Protein AF-A0A1X2G6J3-F1 (afdb_monomer_lite)

Radius of gyration: 23.21 Å; chains: 1; bounding box: 30×40×101 Å

Foldseek 3Di:
DDDDDDDDPDPPPPPPPDPDAWDKFFDLVRVLVVLVVCLVPVPDPPQKAKEKEFEDCPPPPNVSVVVVLVSQLSSQHFYHYDDNVVQQVVCVVVVVPDRGGGMMMTIGGPDPVCVVVVVVSVPGDTRDDVVVVPDDDDDDDDDDDDDDDD

Secondary structure (DSSP, 8-state):
------------------S----EEESHHHHHHHHHHHHHS----TT-EEEEEE--S--SSHHHHHHHHHHHHHTT-EEEEPPHHHHHHHHHHTT---S---EEEEEE-S-GGGHHHHHHHHHSPB---GGGS--SPPPP------PPP-

Structure (mmCIF, N/CA/C/O backbone):
data_AF-A0A1X2G6J3-F1
#
_entry.id   AF-A0A1X2G6J3-F1
#
loop_
_atom_site.group_PDB
_atom_site.id
_atom_site.type_symbol
_atom_site.label_atom_id
_atom_site.label_alt_id
_atom_site.label_comp_id
_atom_site.label_asym_id
_atom_site.label_entity_id
_atom_site.label_seq_id
_atom_site.pdbx_PDB_ins_code
_atom_site.Cartn_x
_atom_site.Cartn_y
_atom_site.Cartn_z
_atom_site.occupancy
_atom_site.B_iso_or_equiv
_atom_site.auth_seq_id
_atom_site.auth_comp_id
_atom_site.auth_asym_id
_atom_site.auth_atom_id
_atom_site.pdbx_PDB_model_num
ATOM 1 N N . MET A 1 1 ? 15.535 11.798 67.546 1.00 38.09 1 MET A N 1
ATOM 2 C CA . MET A 1 1 ? 14.223 12.026 66.901 1.00 38.09 1 MET A CA 1
ATOM 3 C C . MET A 1 1 ? 14.345 11.763 65.404 1.00 38.09 1 MET A C 1
ATOM 5 O O . MET A 1 1 ? 14.987 12.538 64.713 1.00 38.09 1 MET A O 1
ATOM 9 N N . ARG A 1 2 ? 13.802 10.644 64.911 1.00 36.94 2 ARG A N 1
ATOM 10 C CA . ARG A 1 2 ? 13.699 10.308 63.480 1.00 36.94 2 ARG A CA 1
ATOM 11 C C . ARG A 1 2 ? 12.217 10.086 63.185 1.00 36.94 2 ARG A C 1
ATOM 13 O O . ARG A 1 2 ? 11.632 9.156 63.733 1.00 36.94 2 ARG A O 1
ATOM 20 N N . TYR A 1 3 ? 11.608 10.963 62.393 1.00 35.12 3 TYR A N 1
ATOM 21 C CA . TYR A 1 3 ? 10.197 10.855 62.024 1.00 35.12 3 TYR A CA 1
ATOM 22 C C . TYR A 1 3 ? 10.031 9.886 60.849 1.00 35.12 3 TYR A C 1
ATOM 24 O O . TYR A 1 3 ? 10.496 10.130 59.739 1.00 35.12 3 TYR A O 1
ATOM 32 N N . ARG A 1 4 ? 9.355 8.772 61.132 1.00 32.81 4 ARG A N 1
ATOM 33 C CA . ARG A 1 4 ? 8.846 7.776 60.188 1.00 32.81 4 ARG A CA 1
ATOM 34 C C . ARG A 1 4 ? 7.523 8.312 59.624 1.00 32.81 4 ARG A C 1
ATOM 36 O O . ARG A 1 4 ? 6.568 8.446 60.381 1.00 32.81 4 ARG A O 1
ATOM 43 N N . ARG A 1 5 ? 7.447 8.628 58.327 1.00 34.81 5 ARG A N 1
ATOM 44 C CA . ARG A 1 5 ? 6.166 8.848 57.627 1.00 34.81 5 ARG A CA 1
ATOM 45 C C . ARG A 1 5 ? 5.748 7.543 56.953 1.00 34.81 5 ARG A C 1
ATOM 47 O O . ARG A 1 5 ? 6.494 7.008 56.141 1.00 34.81 5 ARG A O 1
ATOM 54 N N . GLN A 1 6 ? 4.572 7.040 57.314 1.00 35.81 6 GLN A N 1
ATOM 55 C CA . GLN A 1 6 ? 3.844 6.030 56.552 1.00 35.81 6 GLN A CA 1
ATOM 56 C C . GLN A 1 6 ? 2.752 6.700 55.709 1.00 35.81 6 GLN A C 1
ATOM 58 O O . GLN A 1 6 ? 2.139 7.667 56.149 1.00 35.81 6 GLN A O 1
ATOM 63 N N . SER A 1 7 ? 2.489 6.065 54.565 1.00 32.28 7 SER A N 1
ATOM 64 C CA . SER A 1 7 ? 1.210 5.979 53.852 1.00 32.28 7 SER A CA 1
ATOM 65 C C . SER A 1 7 ? 0.654 7.232 53.169 1.00 32.28 7 SER A C 1
ATOM 67 O O . SER A 1 7 ? 0.022 8.088 53.779 1.00 32.28 7 SER A O 1
ATOM 69 N N . GLY A 1 8 ? 0.754 7.214 51.842 1.00 30.27 8 GLY A N 1
ATOM 70 C CA . GLY A 1 8 ? -0.188 7.855 50.936 1.00 30.27 8 GLY A CA 1
ATOM 71 C C . GLY A 1 8 ? -0.280 7.006 49.675 1.00 30.27 8 GLY A C 1
ATOM 72 O O . GLY A 1 8 ? 0.588 7.102 48.813 1.00 30.27 8 GLY A O 1
ATOM 73 N N . ASN A 1 9 ? -1.295 6.140 49.608 1.00 35.75 9 ASN A N 1
ATOM 74 C CA . ASN A 1 9 ? -1.721 5.457 48.390 1.00 35.75 9 ASN A CA 1
ATOM 75 C C . ASN A 1 9 ? -2.066 6.517 47.338 1.00 35.75 9 ASN A C 1
ATOM 77 O O . ASN A 1 9 ? -3.167 7.064 47.352 1.00 35.75 9 ASN A O 1
ATOM 81 N N . LEU A 1 10 ? -1.136 6.816 46.435 1.00 35.69 10 LEU A N 1
ATOM 82 C CA . LEU A 1 10 ? -1.480 7.461 45.180 1.00 35.69 10 LEU A CA 1
ATOM 83 C C . LEU A 1 10 ? -1.712 6.339 44.184 1.00 35.69 10 LEU A C 1
ATOM 85 O O . LEU A 1 10 ? -0.770 5.681 43.747 1.00 35.69 10 LEU A O 1
ATOM 89 N N . ALA A 1 11 ? -2.994 6.098 43.916 1.00 32.94 11 ALA A N 1
ATOM 90 C CA . ALA A 1 11 ? -3.465 5.263 42.835 1.00 32.94 11 ALA A CA 1
ATOM 91 C C . ALA A 1 11 ? -2.625 5.555 41.589 1.00 32.94 11 ALA A C 1
ATOM 93 O O . ALA A 1 11 ? -2.740 6.615 40.973 1.00 32.94 11 ALA A O 1
ATOM 94 N N . THR A 1 12 ? -1.755 4.614 41.238 1.00 31.09 12 THR A N 1
ATOM 95 C CA . THR A 1 12 ? -1.274 4.473 39.878 1.00 31.09 12 THR A CA 1
ATOM 96 C C . THR A 1 12 ? -2.528 4.264 39.051 1.00 31.09 12 THR A C 1
ATOM 98 O O . THR A 1 12 ? -3.088 3.171 39.026 1.00 31.09 12 THR A O 1
ATOM 101 N N . SER A 1 13 ? -3.024 5.336 38.426 1.00 32.22 13 SER A N 1
ATOM 102 C CA . SER A 1 13 ? -3.941 5.189 37.311 1.00 32.22 13 SER A CA 1
ATOM 103 C C . SER A 1 13 ? -3.156 4.414 36.265 1.00 32.22 13 SER A C 1
ATOM 105 O O . SER A 1 13 ? -2.360 4.976 35.505 1.00 32.22 13 SER A O 1
ATOM 107 N N . SER A 1 14 ? -3.317 3.096 36.292 1.00 31.47 14 SER A N 1
ATOM 108 C CA . SER A 1 14 ? -3.098 2.246 35.148 1.00 31.47 14 SER A CA 1
ATOM 109 C C . SER A 1 14 ? -3.983 2.833 34.063 1.00 31.47 14 SER A C 1
ATOM 111 O O . SER A 1 14 ? -5.181 2.580 33.978 1.00 31.47 14 SER A O 1
ATOM 113 N N . THR A 1 15 ? -3.388 3.718 33.268 1.00 32.69 15 THR A N 1
ATOM 114 C CA . THR A 1 15 ? -3.928 4.046 31.962 1.00 32.69 15 THR A CA 1
ATOM 115 C C . THR A 1 15 ? -3.820 2.727 31.224 1.00 32.69 15 THR A C 1
ATOM 117 O O . THR A 1 15 ? -2.738 2.342 30.787 1.00 32.69 15 THR A O 1
ATOM 120 N N . LEU A 1 16 ? -4.910 1.962 31.277 1.00 34.50 16 LEU A N 1
ATOM 121 C CA . LEU A 1 16 ? -5.111 0.727 30.550 1.00 34.50 16 LEU A CA 1
ATOM 122 C C . LEU A 1 16 ? -4.826 1.068 29.092 1.00 34.50 16 LEU A C 1
ATOM 124 O O . LEU A 1 16 ? -5.646 1.687 28.420 1.00 34.50 16 LEU A O 1
ATOM 128 N N . VAL A 1 17 ? -3.617 0.746 28.641 1.00 43.41 17 VAL A N 1
ATOM 129 C CA . VAL A 1 17 ? -3.306 0.667 27.221 1.00 43.41 17 VAL A CA 1
ATOM 130 C C . VAL A 1 17 ? -4.274 -0.391 26.693 1.00 43.41 17 VAL A C 1
ATOM 132 O O . VAL A 1 17 ? -4.209 -1.529 27.168 1.00 43.41 17 VAL A O 1
ATOM 135 N N . PRO A 1 18 ? -5.240 -0.040 25.824 1.00 39.53 18 PRO A N 1
ATOM 136 C CA . PRO A 1 18 ? -6.148 -1.041 25.293 1.00 39.53 18 PRO A CA 1
ATOM 137 C C . PRO A 1 18 ? -5.321 -2.081 24.519 1.00 39.53 18 PRO A C 1
ATOM 139 O O . PRO A 1 18 ? -4.307 -1.721 23.912 1.00 39.53 18 PRO A O 1
ATOM 142 N N . PRO A 1 19 ? -5.704 -3.365 24.583 1.00 43.88 19 PRO A N 1
ATOM 143 C CA . PRO A 1 19 ? -4.881 -4.464 24.106 1.00 43.88 19 PRO A CA 1
ATOM 144 C C . PRO A 1 19 ? -4.682 -4.354 22.590 1.00 43.88 19 PRO A C 1
ATOM 146 O O . PRO A 1 19 ? -5.637 -4.397 21.826 1.00 43.88 19 PRO A O 1
ATOM 149 N N . GLU A 1 20 ? -3.423 -4.148 22.199 1.00 53.84 20 GLU A N 1
ATOM 150 C CA . GLU A 1 20 ? -2.790 -4.445 20.904 1.00 53.84 20 GLU A CA 1
ATOM 151 C C . GLU A 1 20 ? -3.672 -4.345 19.642 1.00 53.84 20 GLU A C 1
ATOM 153 O O . GLU A 1 20 ? -3.752 -5.256 18.817 1.00 53.84 20 GLU A O 1
ATOM 158 N N . CYS A 1 21 ? -4.310 -3.191 19.440 1.00 48.09 21 CYS A N 1
ATOM 159 C CA . CYS A 1 21 ? -4.983 -2.883 18.183 1.00 48.09 21 CYS A CA 1
ATOM 160 C C . CYS A 1 21 ? -3.946 -2.624 17.088 1.00 48.09 21 CYS A C 1
ATOM 162 O O . CYS A 1 21 ? -3.270 -1.601 17.120 1.00 48.09 21 CYS A O 1
ATOM 164 N N . SER A 1 22 ? -3.845 -3.553 16.134 1.00 60.88 22 SER A N 1
ATOM 165 C CA . SER A 1 22 ? -3.349 -3.378 14.759 1.00 60.88 22 SER A CA 1
ATOM 166 C C . SER A 1 22 ? -2.329 -2.251 14.530 1.00 60.88 22 SER A C 1
ATOM 168 O O . SER A 1 22 ? -2.684 -1.068 14.519 1.00 60.88 22 SER A O 1
ATOM 170 N N . LEU A 1 23 ? -1.070 -2.607 14.253 1.00 76.75 23 LEU A N 1
ATOM 171 C CA . LEU A 1 23 ? -0.033 -1.620 13.949 1.00 76.75 23 LEU A CA 1
ATOM 172 C C . LEU A 1 23 ? -0.409 -0.822 12.697 1.00 76.75 23 LEU A C 1
ATOM 174 O O . LEU A 1 23 ? -0.610 -1.369 11.610 1.00 76.75 23 LEU A O 1
ATOM 178 N N . LEU A 1 24 ? -0.510 0.493 12.880 1.00 85.69 24 LEU A N 1
ATOM 179 C CA . LEU A 1 24 ? -0.916 1.441 11.858 1.00 85.69 24 LEU A CA 1
ATOM 180 C C . LEU A 1 24 ? 0.258 2.351 11.493 1.00 85.69 24 LEU A C 1
ATOM 182 O O . LEU A 1 24 ? 0.692 3.191 12.282 1.00 85.69 24 LEU A O 1
ATOM 186 N N . HIS A 1 25 ? 0.730 2.232 10.257 1.00 87.75 25 HIS A N 1
ATOM 187 C CA . HIS A 1 25 ? 1.767 3.091 9.696 1.00 87.75 25 HIS A CA 1
ATOM 188 C C . HIS A 1 25 ? 1.156 4.006 8.640 1.00 87.75 25 HIS A C 1
ATOM 190 O O . HIS A 1 25 ? 0.514 3.542 7.703 1.00 87.75 25 HIS A O 1
ATOM 196 N N . ILE A 1 26 ? 1.356 5.319 8.767 1.00 86.12 26 ILE A N 1
ATOM 197 C CA . ILE A 1 26 ? 0.734 6.303 7.870 1.00 86.12 26 ILE A CA 1
ATOM 198 C C . ILE A 1 26 ? 1.801 7.193 7.241 1.00 86.12 26 ILE A C 1
ATOM 200 O O . ILE A 1 26 ? 2.601 7.828 7.939 1.00 86.12 26 ILE A O 1
ATOM 204 N N . GLY A 1 27 ? 1.715 7.333 5.922 1.00 84.19 27 GLY A N 1
ATOM 205 C CA . GLY A 1 27 ? 2.617 8.120 5.096 1.00 84.19 27 GLY A CA 1
ATOM 206 C C . GLY A 1 27 ? 3.750 7.277 4.522 1.00 84.19 27 GLY A C 1
ATOM 207 O O . GLY A 1 27 ? 4.216 6.324 5.146 1.00 84.19 27 GLY A O 1
ATOM 208 N N . ILE A 1 28 ? 4.211 7.676 3.336 1.00 86.69 28 ILE A N 1
ATOM 209 C CA . ILE A 1 28 ? 5.173 6.931 2.511 1.00 86.69 28 ILE A CA 1
ATOM 210 C C . ILE A 1 28 ? 6.392 6.497 3.330 1.00 86.69 28 ILE A C 1
ATOM 212 O O . ILE A 1 28 ? 6.673 5.311 3.398 1.00 86.69 28 ILE A O 1
ATOM 216 N N . ASN A 1 29 ? 7.047 7.419 4.040 1.00 88.00 29 ASN A N 1
ATOM 217 C CA . ASN A 1 29 ? 8.267 7.118 4.798 1.00 88.00 29 ASN A CA 1
ATOM 218 C C . ASN A 1 29 ? 8.066 6.097 5.927 1.00 88.00 29 ASN A C 1
ATOM 220 O O . ASN A 1 29 ? 8.978 5.338 6.240 1.00 88.00 29 ASN A O 1
ATOM 224 N N . SER A 1 30 ? 6.908 6.111 6.593 1.00 88.44 30 SER A N 1
ATOM 225 C CA . SER A 1 30 ? 6.630 5.157 7.673 1.00 88.44 30 SER A CA 1
ATOM 226 C C . SER A 1 30 ? 6.357 3.770 7.098 1.00 88.44 30 SER A C 1
ATOM 228 O O . SER A 1 30 ? 6.887 2.778 7.593 1.00 88.44 30 SER A O 1
ATOM 230 N N . VAL A 1 31 ? 5.589 3.728 6.007 1.00 90.25 31 VAL A N 1
ATOM 231 C CA . VAL A 1 31 ? 5.238 2.497 5.300 1.00 90.25 31 VAL A CA 1
ATOM 232 C C . VAL A 1 31 ? 6.472 1.856 4.668 1.00 90.25 31 VAL A C 1
ATOM 234 O O . VAL A 1 31 ? 6.701 0.670 4.878 1.00 90.25 31 VAL A O 1
ATOM 237 N N . THR A 1 32 ? 7.318 2.616 3.968 1.00 91.31 32 THR A N 1
ATOM 238 C CA . THR A 1 32 ? 8.528 2.074 3.329 1.00 91.31 32 THR A CA 1
ATOM 239 C C . THR A 1 32 ? 9.523 1.536 4.350 1.00 91.31 32 THR A C 1
ATOM 241 O O . THR A 1 32 ? 10.017 0.430 4.167 1.00 91.31 32 THR A O 1
ATOM 244 N N . LYS A 1 33 ? 9.754 2.235 5.472 1.00 92.06 33 LYS A N 1
ATOM 245 C CA . LYS A 1 33 ? 10.598 1.720 6.568 1.00 92.06 33 LYS A CA 1
ATOM 246 C C . LYS A 1 33 ? 10.091 0.383 7.108 1.00 92.06 33 LYS A C 1
ATOM 248 O O . LYS A 1 33 ? 10.885 -0.513 7.388 1.00 92.06 33 LYS A O 1
ATOM 253 N N . ARG A 1 34 ? 8.771 0.237 7.258 1.00 91.38 34 ARG A N 1
ATOM 254 C CA . ARG A 1 34 ? 8.181 -1.017 7.734 1.00 91.38 34 ARG A CA 1
ATOM 255 C C . ARG A 1 34 ? 8.293 -2.126 6.689 1.00 91.38 34 ARG A C 1
ATOM 257 O O . ARG A 1 34 ? 8.737 -3.214 7.037 1.00 91.38 34 ARG A O 1
ATOM 264 N N . LEU A 1 35 ? 7.986 -1.840 5.424 1.00 91.19 35 LEU A N 1
ATOM 265 C CA . LEU A 1 35 ? 8.164 -2.791 4.322 1.00 91.19 35 LEU A CA 1
ATOM 266 C C . LEU A 1 35 ? 9.621 -3.254 4.211 1.00 91.19 35 LEU A C 1
ATOM 268 O O . LEU A 1 35 ? 9.871 -4.444 4.070 1.00 91.19 35 LEU A O 1
ATOM 272 N N . GLU A 1 36 ? 10.591 -2.348 4.347 1.00 92.50 36 GLU A N 1
ATOM 273 C CA . GLU A 1 36 ? 12.013 -2.699 4.357 1.00 92.50 36 GLU A CA 1
ATOM 274 C C . GLU A 1 36 ? 12.351 -3.660 5.505 1.00 92.50 36 GLU A C 1
ATOM 276 O O . GLU A 1 36 ? 13.043 -4.658 5.297 1.00 92.50 36 GLU A O 1
ATOM 281 N N . SER A 1 37 ? 11.821 -3.400 6.703 1.00 91.00 37 SER A N 1
ATOM 282 C CA . SER A 1 37 ? 11.977 -4.303 7.844 1.00 91.00 37 SER A CA 1
ATOM 283 C C . SER A 1 37 ? 11.391 -5.689 7.568 1.00 91.00 37 SER A C 1
ATOM 285 O O . SER A 1 37 ? 12.011 -6.673 7.955 1.00 91.00 37 SER A O 1
ATOM 287 N N . MET A 1 38 ? 10.228 -5.778 6.916 1.00 90.06 38 MET A N 1
ATOM 288 C CA . MET A 1 38 ? 9.572 -7.053 6.587 1.00 90.06 38 MET A CA 1
ATOM 289 C C . MET A 1 38 ? 10.328 -7.833 5.505 1.00 90.06 38 MET A C 1
ATOM 291 O O . MET A 1 38 ? 10.397 -9.056 5.566 1.00 90.06 38 MET A O 1
ATOM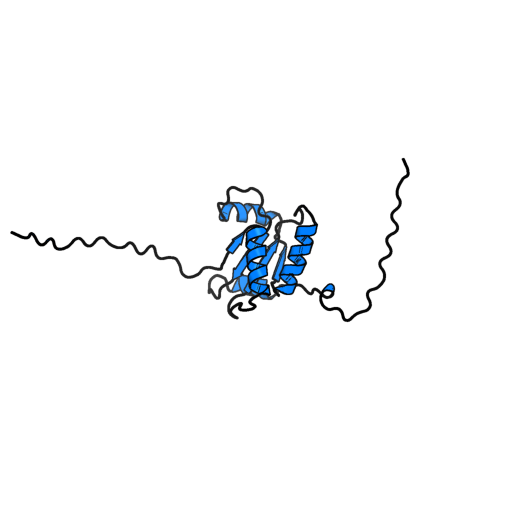 295 N N . ILE A 1 39 ? 10.924 -7.133 4.535 1.00 90.38 39 ILE A N 1
ATOM 296 C CA . ILE A 1 39 ? 11.759 -7.743 3.490 1.00 90.38 39 ILE A CA 1
ATOM 297 C C . ILE A 1 39 ? 13.040 -8.320 4.099 1.00 90.38 39 ILE A C 1
ATOM 299 O O . ILE A 1 39 ? 13.436 -9.433 3.763 1.00 90.38 39 ILE A O 1
ATOM 303 N N . ARG A 1 40 ? 13.698 -7.567 4.992 1.00 90.19 40 ARG A N 1
ATOM 304 C CA . ARG A 1 40 ? 14.943 -8.002 5.647 1.00 90.19 40 ARG A CA 1
ATOM 305 C C . ARG A 1 40 ? 14.700 -9.128 6.651 1.00 90.19 40 ARG A C 1
ATOM 307 O O . ARG A 1 40 ? 15.478 -10.073 6.698 1.00 90.19 40 ARG A O 1
ATOM 314 N N . ASN A 1 41 ? 13.629 -9.014 7.434 1.00 87.75 41 ASN A N 1
ATOM 315 C CA . ASN A 1 41 ? 13.255 -9.956 8.481 1.00 87.75 41 ASN A CA 1
ATOM 316 C C . ASN A 1 41 ? 11.823 -10.444 8.223 1.00 87.75 41 ASN A C 1
ATOM 318 O O . ASN A 1 41 ? 10.873 -9.830 8.720 1.00 87.75 41 ASN A O 1
ATOM 322 N N . PRO A 1 42 ? 11.644 -11.537 7.463 1.00 78.31 42 PRO A N 1
ATOM 323 C CA . PRO A 1 42 ? 10.334 -12.106 7.164 1.00 78.31 42 PRO A CA 1
ATOM 324 C C . PRO A 1 42 ? 9.784 -12.867 8.382 1.00 78.31 42 PRO A C 1
ATOM 326 O O . PRO A 1 42 ? 9.581 -14.075 8.354 1.00 78.31 42 PRO A O 1
ATOM 329 N N . THR A 1 43 ? 9.564 -12.157 9.483 1.00 66.44 43 THR A N 1
ATOM 330 C CA . THR A 1 43 ? 8.923 -12.651 10.705 1.00 66.44 43 THR A CA 1
ATOM 331 C C . THR A 1 43 ? 7.627 -11.880 10.899 1.00 66.44 43 THR A C 1
ATOM 333 O O . THR A 1 43 ? 7.473 -11.116 11.851 1.00 66.44 43 THR A O 1
ATOM 336 N N . VAL A 1 44 ? 6.713 -12.009 9.941 1.00 65.31 44 VAL A N 1
ATOM 337 C CA . VAL A 1 44 ? 5.324 -11.612 10.176 1.00 65.31 44 VAL A CA 1
ATOM 338 C C . VAL A 1 44 ? 4.691 -12.774 10.933 1.00 65.31 44 VAL A C 1
ATOM 340 O O . VAL A 1 44 ? 4.745 -13.897 10.425 1.00 65.31 44 VAL A O 1
ATOM 343 N N . PRO A 1 45 ? 4.159 -12.571 12.149 1.00 66.00 45 PRO A N 1
ATOM 344 C CA . PRO A 1 45 ? 3.488 -13.655 12.847 1.00 66.00 45 PRO A CA 1
ATOM 345 C C . PRO A 1 45 ? 2.305 -14.132 11.994 1.00 66.00 45 PRO A C 1
ATOM 347 O O . PRO A 1 45 ? 1.602 -13.300 11.421 1.00 66.00 45 PRO A O 1
ATOM 350 N N . ASN A 1 46 ? 2.079 -15.448 11.916 1.00 64.62 46 ASN A N 1
ATOM 351 C CA . ASN A 1 46 ? 1.013 -16.051 11.093 1.00 64.62 46 ASN A CA 1
ATOM 352 C C . ASN A 1 46 ? -0.385 -15.475 11.384 1.00 64.62 46 ASN A C 1
ATOM 354 O O . ASN A 1 46 ? -1.285 -15.555 10.550 1.00 64.62 46 ASN A O 1
ATOM 358 N N . ASP A 1 47 ? -0.555 -14.871 12.556 1.00 70.12 47 ASP A N 1
ATOM 359 C CA . ASP A 1 47 ? -1.818 -14.313 13.016 1.00 70.12 47 ASP A CA 1
ATOM 360 C C . ASP A 1 47 ? -2.079 -12.883 12.522 1.00 70.12 47 ASP A C 1
ATOM 362 O O . ASP A 1 47 ? -3.180 -12.371 12.738 1.00 70.12 47 ASP A O 1
ATOM 366 N N . HIS A 1 48 ? -1.111 -12.256 11.839 1.00 75.62 48 HIS A N 1
ATOM 367 C CA . HIS A 1 48 ? -1.243 -10.914 11.277 1.00 75.62 48 HIS A CA 1
ATOM 368 C C . HIS A 1 48 ? -1.351 -10.924 9.755 1.00 75.62 48 HIS A C 1
ATOM 370 O O . HIS A 1 48 ? -0.535 -11.522 9.055 1.00 75.62 48 HIS A O 1
ATOM 376 N N . VAL A 1 49 ? -2.315 -10.161 9.236 1.00 83.62 49 VAL A N 1
ATOM 377 C CA . VAL A 1 49 ? -2.466 -9.927 7.795 1.00 83.62 49 VAL A CA 1
ATOM 378 C C . VAL A 1 49 ? -2.061 -8.484 7.483 1.00 83.62 49 VAL A C 1
ATOM 380 O O . VAL A 1 49 ? -2.832 -7.559 7.760 1.00 83.62 49 VAL A O 1
ATOM 383 N N . PRO A 1 50 ? -0.848 -8.250 6.943 1.00 86.81 50 PRO A N 1
ATOM 384 C CA . PRO A 1 50 ? -0.418 -6.919 6.545 1.00 86.81 50 PRO A CA 1
ATOM 385 C C . PRO A 1 50 ? -1.075 -6.514 5.221 1.00 86.81 50 PRO A C 1
ATOM 387 O O . PRO A 1 50 ? -1.065 -7.264 4.239 1.00 86.81 50 PRO A O 1
ATOM 390 N N . VAL A 1 51 ? -1.604 -5.294 5.173 1.00 87.88 51 VAL A N 1
ATOM 391 C CA . VAL A 1 51 ? -2.205 -4.707 3.972 1.00 87.88 51 VAL A CA 1
ATOM 392 C C . VAL A 1 51 ? -1.813 -3.240 3.824 1.00 87.88 51 VAL A C 1
ATOM 394 O O . VAL A 1 51 ? -1.904 -2.448 4.763 1.00 87.88 51 VAL A O 1
ATOM 397 N N . VAL A 1 52 ? -1.366 -2.864 2.627 1.00 88.69 52 VAL A N 1
ATOM 398 C CA . VAL A 1 52 ? -1.107 -1.474 2.243 1.00 88.69 52 VAL A CA 1
ATOM 399 C C . VAL A 1 52 ? -2.320 -0.924 1.504 1.00 88.69 52 VAL A C 1
ATOM 401 O O . VAL A 1 52 ? -2.728 -1.457 0.476 1.00 88.69 52 VAL A O 1
ATOM 404 N N . PHE A 1 53 ? -2.847 0.193 1.994 1.00 88.38 53 PHE A N 1
ATOM 405 C CA . PHE A 1 53 ? -3.840 1.017 1.322 1.00 88.38 53 PHE A CA 1
ATOM 406 C C . PHE A 1 53 ? -3.163 2.217 0.654 1.00 88.38 53 PHE A C 1
ATOM 408 O O . PHE A 1 53 ? -2.508 3.029 1.318 1.00 88.38 53 PHE A O 1
ATOM 415 N N . ILE A 1 54 ? -3.340 2.353 -0.661 1.00 85.69 54 ILE A N 1
ATOM 416 C CA . ILE A 1 54 ? -2.869 3.512 -1.428 1.00 85.69 54 ILE A CA 1
ATOM 417 C C . ILE A 1 54 ? -4.031 4.469 -1.662 1.00 85.69 54 ILE A C 1
ATOM 419 O O . ILE A 1 54 ? -5.018 4.130 -2.318 1.00 85.69 54 ILE A O 1
ATOM 423 N N . CYS A 1 55 ? -3.879 5.695 -1.175 1.00 74.88 55 CYS A N 1
ATOM 424 C CA . CYS A 1 55 ? -4.837 6.767 -1.367 1.00 74.88 55 CYS A CA 1
ATOM 425 C C . CYS A 1 55 ? -4.398 7.604 -2.564 1.00 74.88 55 CYS A C 1
ATOM 427 O O . CYS A 1 55 ? -3.587 8.517 -2.432 1.00 74.88 55 CYS A O 1
ATOM 429 N N . LYS A 1 56 ? -4.978 7.292 -3.727 1.00 68.94 56 LYS A N 1
ATOM 430 C CA . LYS A 1 56 ? -4.778 7.996 -5.002 1.00 68.94 56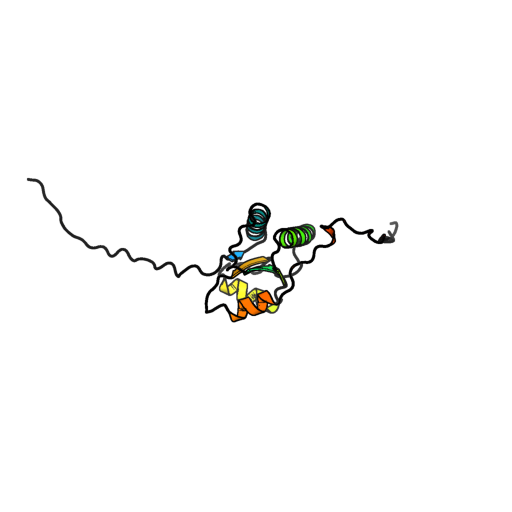 LYS A CA 1
ATOM 431 C C . LYS A 1 56 ? -3.382 7.822 -5.633 1.00 68.94 56 LYS A C 1
ATOM 433 O O . LYS A 1 56 ? -2.350 7.793 -4.976 1.00 68.94 56 LYS A O 1
ATOM 438 N N . ARG A 1 57 ? -3.365 7.723 -6.967 1.00 58.50 57 ARG A N 1
ATOM 439 C CA . ARG A 1 57 ? -2.159 7.556 -7.806 1.00 58.50 57 ARG A CA 1
AT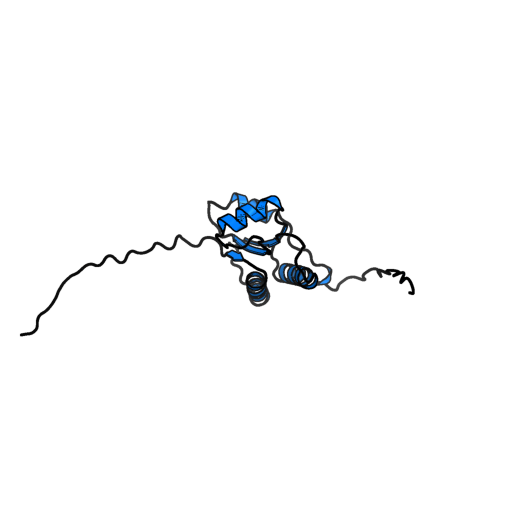OM 440 C C . ARG A 1 57 ? -1.374 8.855 -8.030 1.00 58.50 57 ARG A C 1
ATOM 442 O O . ARG A 1 57 ? -0.394 8.841 -8.766 1.00 58.50 57 ARG A O 1
ATOM 449 N N . ASP A 1 58 ? -1.747 9.942 -7.357 1.00 58.25 58 ASP A N 1
ATOM 450 C CA . ASP A 1 58 ? -1.066 11.243 -7.433 1.00 58.25 58 ASP A CA 1
ATOM 451 C C . ASP A 1 58 ? 0.201 11.278 -6.554 1.00 58.25 58 ASP A C 1
ATOM 453 O O . ASP A 1 58 ? 0.609 12.326 -6.056 1.00 58.25 58 ASP A O 1
ATOM 457 N N . VAL A 1 59 ? 0.829 10.118 -6.326 1.00 64.38 59 VAL A N 1
ATOM 458 C CA . VAL A 1 59 ? 2.129 10.048 -5.663 1.00 64.38 59 VAL A CA 1
ATOM 459 C C . VAL A 1 59 ? 3.157 10.590 -6.647 1.00 64.38 59 VAL A C 1
ATOM 461 O O . VAL A 1 59 ? 3.622 9.890 -7.546 1.00 64.38 59 VAL A O 1
ATOM 464 N N . LEU A 1 60 ? 3.476 11.870 -6.492 1.00 67.69 60 LEU A N 1
ATOM 465 C CA . LEU A 1 60 ? 4.556 12.520 -7.209 1.00 67.69 60 LEU A CA 1
ATOM 466 C C . LEU A 1 60 ? 5.818 12.502 -6.343 1.00 67.69 60 LEU A C 1
ATOM 468 O O . LEU A 1 60 ? 5.753 12.885 -5.171 1.00 67.69 60 LEU A O 1
ATOM 472 N N . PRO A 1 61 ? 6.971 12.113 -6.907 1.00 77.25 61 PRO A N 1
ATOM 473 C CA . PRO A 1 61 ? 7.190 11.599 -8.269 1.00 77.25 61 PRO A CA 1
ATOM 474 C C . PRO A 1 61 ? 6.701 10.144 -8.487 1.00 77.25 61 PRO A C 1
ATOM 476 O O . PRO A 1 61 ? 6.749 9.325 -7.570 1.00 77.25 61 PRO A O 1
ATOM 479 N N . GLN A 1 62 ? 6.280 9.801 -9.719 1.00 78.69 62 GLN A N 1
ATOM 480 C CA . GLN A 1 62 ? 5.718 8.480 -10.098 1.00 78.69 62 GLN A CA 1
ATOM 481 C C . GLN A 1 62 ? 6.622 7.292 -9.726 1.00 78.69 62 GLN A C 1
ATOM 483 O O . GLN A 1 62 ? 6.148 6.194 -9.431 1.00 78.69 62 GLN A O 1
ATOM 488 N N . GLN A 1 63 ? 7.930 7.528 -9.702 1.00 83.31 63 GLN A N 1
ATOM 489 C CA . GLN A 1 63 ? 8.966 6.587 -9.296 1.00 83.31 63 GLN A CA 1
ATOM 490 C C . GLN A 1 63 ? 8.725 6.044 -7.881 1.00 83.31 63 GLN A C 1
ATOM 492 O O . GLN A 1 63 ? 9.008 4.879 -7.620 1.00 83.31 63 GLN A O 1
ATOM 497 N N . ILE A 1 64 ? 8.147 6.848 -6.982 1.00 81.81 64 ILE A N 1
ATOM 498 C CA . ILE A 1 64 ? 7.791 6.402 -5.632 1.00 81.81 64 ILE A CA 1
ATOM 499 C C . ILE A 1 64 ? 6.674 5.357 -5.691 1.00 81.81 64 ILE A C 1
ATOM 501 O O . ILE A 1 64 ? 6.743 4.349 -4.992 1.00 81.81 64 ILE A O 1
ATOM 505 N N . GLY A 1 65 ? 5.671 5.550 -6.551 1.00 81.12 65 GLY A N 1
ATOM 506 C CA . GLY A 1 65 ? 4.606 4.565 -6.749 1.00 81.12 65 GLY A CA 1
ATOM 507 C C . GLY A 1 65 ? 5.150 3.216 -7.230 1.00 81.12 65 GLY A C 1
ATOM 508 O O . GLY A 1 65 ? 4.817 2.177 -6.661 1.00 81.12 65 GLY A O 1
ATOM 509 N N . LEU A 1 66 ? 6.051 3.235 -8.219 1.00 83.31 66 LEU A N 1
ATOM 510 C CA . LEU A 1 66 ? 6.725 2.029 -8.727 1.00 83.31 66 LEU A CA 1
ATOM 511 C C . LEU A 1 66 ? 7.604 1.352 -7.667 1.00 83.31 66 LEU A C 1
ATOM 513 O O . LEU A 1 66 ? 7.619 0.123 -7.553 1.00 83.31 66 LEU A O 1
ATOM 517 N N . HIS A 1 67 ? 8.314 2.146 -6.865 1.00 87.94 67 HIS A N 1
ATOM 518 C CA . HIS A 1 67 ? 9.127 1.627 -5.773 1.00 87.94 67 HIS A CA 1
ATOM 519 C C . HIS A 1 67 ? 8.265 0.893 -4.741 1.00 87.94 67 HIS A C 1
ATOM 521 O O . HIS A 1 67 ? 8.601 -0.214 -4.330 1.00 87.94 67 HIS A O 1
ATOM 527 N N . ILE A 1 68 ? 7.108 1.452 -4.383 1.00 87.62 68 ILE A N 1
ATOM 528 C CA . ILE A 1 68 ? 6.211 0.844 -3.396 1.00 87.62 68 ILE A CA 1
ATOM 529 C C . ILE A 1 68 ? 5.572 -0.440 -3.930 1.00 87.62 68 ILE A C 1
ATOM 531 O O . ILE A 1 68 ? 5.475 -1.419 -3.190 1.00 87.62 68 ILE A O 1
ATOM 535 N N . LEU A 1 69 ? 5.199 -0.484 -5.212 1.00 87.31 69 LEU A N 1
ATOM 536 C CA . LEU A 1 69 ? 4.746 -1.722 -5.858 1.00 87.31 69 LEU A CA 1
ATOM 537 C C . LEU A 1 69 ? 5.810 -2.824 -5.755 1.00 87.31 69 LEU A C 1
ATOM 539 O O . LEU A 1 69 ? 5.507 -3.956 -5.390 1.00 87.31 69 LEU A O 1
ATOM 543 N N . THR A 1 70 ? 7.074 -2.471 -5.990 1.00 89.12 70 THR A N 1
ATOM 544 C CA . THR A 1 70 ? 8.196 -3.408 -5.845 1.00 89.12 70 THR A CA 1
ATOM 545 C C . THR A 1 70 ? 8.374 -3.868 -4.394 1.00 89.12 70 THR A C 1
ATOM 547 O O . THR A 1 70 ? 8.488 -5.064 -4.138 1.00 89.12 70 THR A O 1
ATOM 550 N N . MET A 1 71 ? 8.360 -2.945 -3.426 1.00 91.25 71 MET A N 1
ATOM 551 C CA . MET A 1 71 ? 8.529 -3.288 -2.008 1.00 91.25 71 MET A CA 1
ATOM 552 C C . MET A 1 71 ? 7.389 -4.158 -1.473 1.00 91.25 71 MET A C 1
ATOM 554 O O . MET A 1 71 ? 7.637 -5.097 -0.725 1.00 91.25 71 MET A O 1
ATOM 558 N N . THR A 1 72 ? 6.145 -3.865 -1.851 1.00 90.31 72 THR A N 1
ATOM 559 C CA . THR A 1 72 ? 4.972 -4.642 -1.417 1.00 90.31 72 THR A CA 1
ATOM 560 C C . THR A 1 72 ? 4.999 -6.061 -1.971 1.00 90.31 72 THR A C 1
ATOM 562 O O . THR A 1 72 ? 4.734 -7.000 -1.222 1.00 90.31 72 THR A O 1
ATOM 565 N N . ALA A 1 73 ? 5.421 -6.234 -3.227 1.00 89.00 73 ALA A N 1
ATOM 566 C CA . ALA A 1 73 ? 5.639 -7.552 -3.810 1.00 89.00 73 ALA A CA 1
ATOM 567 C C . ALA A 1 73 ? 6.742 -8.344 -3.088 1.00 89.00 73 ALA A C 1
ATOM 569 O O . ALA A 1 73 ? 6.524 -9.493 -2.704 1.00 89.00 73 ALA A O 1
ATOM 570 N N . LEU A 1 74 ? 7.904 -7.724 -2.840 1.00 89.19 74 LEU A N 1
ATOM 571 C CA . LEU A 1 74 ? 9.015 -8.361 -2.119 1.00 89.19 74 LEU A CA 1
ATOM 572 C C . LEU A 1 74 ? 8.632 -8.740 -0.682 1.00 89.19 74 LEU A C 1
ATOM 574 O O . LEU A 1 74 ? 8.985 -9.819 -0.213 1.00 89.19 74 LEU A O 1
ATOM 578 N N . ALA A 1 75 ? 7.878 -7.876 -0.001 1.00 88.56 75 ALA A N 1
ATOM 579 C CA . ALA A 1 75 ? 7.391 -8.110 1.355 1.00 88.56 75 ALA A CA 1
ATOM 580 C C . ALA A 1 75 ? 6.207 -9.095 1.417 1.00 88.56 75 ALA A C 1
ATOM 582 O O . ALA A 1 75 ? 5.767 -9.434 2.514 1.00 88.56 75 ALA A O 1
ATOM 583 N N . ARG A 1 76 ? 5.669 -9.535 0.266 1.00 86.75 76 ARG A N 1
ATOM 584 C CA . ARG A 1 76 ? 4.446 -10.353 0.150 1.00 86.75 76 ARG A CA 1
ATOM 585 C C . ARG A 1 76 ? 3.241 -9.735 0.871 1.00 86.75 76 ARG A C 1
ATOM 587 O O . ARG A 1 76 ? 2.424 -10.437 1.460 1.00 86.75 76 ARG A O 1
ATOM 594 N N . VAL A 1 77 ? 3.137 -8.410 0.818 1.00 89.06 77 VAL A N 1
ATOM 595 C CA . VAL A 1 77 ? 2.070 -7.635 1.458 1.00 89.06 77 VAL A CA 1
ATOM 596 C C . VAL A 1 77 ? 0.958 -7.360 0.455 1.00 89.06 77 VAL A C 1
ATOM 598 O O . VAL A 1 77 ? 1.211 -7.079 -0.719 1.00 89.06 77 VAL A O 1
ATOM 601 N N . LYS A 1 78 ? -0.291 -7.424 0.918 1.00 89.56 78 LYS A N 1
ATOM 602 C CA . LYS A 1 78 ? -1.457 -7.144 0.077 1.00 89.56 78 LYS A CA 1
ATOM 603 C C . LYS A 1 78 ? -1.543 -5.661 -0.243 1.00 89.56 78 LYS A C 1
ATOM 605 O O . LYS A 1 78 ? -1.256 -4.823 0.610 1.00 89.56 78 LYS A O 1
ATOM 610 N N . LEU A 1 79 ? -1.973 -5.341 -1.458 1.00 89.12 79 LEU A N 1
ATOM 611 C CA . LEU A 1 79 ? -2.093 -3.967 -1.919 1.00 89.12 79 LEU A CA 1
ATOM 612 C C . LEU A 1 79 ? -3.529 -3.663 -2.322 1.00 89.12 79 LEU A C 1
ATOM 614 O O . LEU A 1 79 ? -4.079 -4.308 -3.210 1.00 89.12 79 LEU A O 1
ATOM 618 N N . VAL A 1 80 ? -4.117 -2.654 -1.689 1.00 89.19 80 VAL A N 1
ATOM 619 C CA . VAL A 1 80 ? -5.491 -2.222 -1.937 1.00 89.19 80 VAL A CA 1
ATOM 620 C C . VAL A 1 80 ? -5.494 -0.748 -2.311 1.00 89.19 80 VAL A C 1
ATOM 622 O O . VAL A 1 80 ? -4.857 0.089 -1.670 1.00 89.19 80 VAL A O 1
ATOM 625 N N . GLN A 1 81 ? -6.229 -0.408 -3.364 1.00 86.88 81 GLN A N 1
ATOM 626 C CA . GLN A 1 81 ? -6.487 0.985 -3.691 1.00 86.88 81 GLN A CA 1
ATOM 627 C C . GLN A 1 81 ? -7.654 1.485 -2.841 1.00 86.88 81 GLN A C 1
ATOM 629 O O . GLN A 1 81 ? -8.737 0.906 -2.868 1.00 86.88 81 GLN A O 1
ATOM 634 N N . LEU A 1 82 ? -7.438 2.567 -2.094 1.00 84.44 82 LEU A N 1
ATOM 635 C CA . LEU A 1 82 ? -8.503 3.177 -1.316 1.00 84.44 82 LEU A CA 1
ATOM 636 C C . LEU A 1 82 ? -9.461 3.949 -2.250 1.00 84.44 82 LEU A C 1
ATOM 638 O O . LEU A 1 82 ? -8.979 4.715 -3.096 1.00 84.44 82 LEU A O 1
ATOM 642 N N . PRO A 1 83 ? -10.792 3.804 -2.092 1.00 83.44 83 PRO A N 1
ATOM 643 C CA . PRO A 1 83 ? -11.769 4.661 -2.761 1.00 83.44 83 PRO A CA 1
ATOM 644 C C . PRO A 1 83 ? -11.533 6.142 -2.441 1.00 83.44 83 PRO A C 1
ATOM 646 O O . PRO A 1 83 ? -11.135 6.492 -1.324 1.00 83.44 83 PRO A O 1
ATOM 649 N N . ALA A 1 84 ? -11.791 7.027 -3.405 1.00 79.25 84 ALA A N 1
ATOM 650 C CA . ALA A 1 84 ? -11.549 8.464 -3.243 1.00 79.25 84 ALA A CA 1
ATOM 651 C C . ALA A 1 84 ? -12.409 9.064 -2.116 1.00 79.25 84 ALA A C 1
ATOM 653 O O . ALA A 1 84 ? -11.967 9.933 -1.364 1.00 79.25 84 ALA A O 1
ATOM 654 N N . GLU A 1 85 ? -13.616 8.536 -1.957 1.00 82.88 85 GLU A N 1
ATOM 655 C CA . GLU A 1 85 ? -14.614 8.933 -0.972 1.00 82.88 85 GLU A CA 1
ATOM 656 C C . GLU A 1 85 ? -14.176 8.579 0.455 1.00 82.88 85 GLU A C 1
ATOM 658 O O . GLU A 1 85 ? -14.518 9.288 1.401 1.00 82.88 85 GLU A O 1
ATOM 663 N N . ALA A 1 86 ? -13.373 7.522 0.617 1.00 81.31 86 ALA A N 1
ATOM 664 C CA . ALA A 1 86 ? -12.907 7.044 1.917 1.00 81.31 86 ALA A CA 1
ATOM 665 C C . ALA A 1 86 ? -11.719 7.853 2.469 1.00 81.31 86 ALA A C 1
ATOM 667 O O . ALA A 1 86 ? -11.467 7.838 3.675 1.00 81.31 86 ALA A O 1
ATOM 668 N N . GLN A 1 87 ? -11.009 8.612 1.626 1.00 79.56 87 GLN A N 1
ATOM 669 C CA . GLN A 1 87 ? -9.815 9.358 2.040 1.00 79.56 87 GLN A CA 1
ATOM 670 C C . GLN A 1 87 ? -10.127 10.424 3.102 1.00 79.56 87 GLN A C 1
ATOM 672 O O . GLN A 1 87 ? -9.388 10.559 4.078 1.00 79.56 87 GLN A O 1
ATOM 677 N N . LYS A 1 88 ? -11.221 11.177 2.923 1.00 79.62 88 LYS A N 1
ATOM 678 C CA . LYS A 1 88 ? -11.609 12.278 3.819 1.00 79.62 88 LYS A CA 1
ATOM 679 C C . LYS A 1 88 ? -12.115 11.782 5.188 1.00 79.62 88 LYS A C 1
ATOM 681 O O . LYS A 1 88 ? -11.640 12.298 6.196 1.00 79.62 88 LYS A O 1
ATOM 686 N N . PRO A 1 89 ? -13.016 10.785 5.281 1.00 84.81 89 PRO A N 1
ATOM 687 C CA . PRO A 1 89 ? -13.384 10.188 6.565 1.00 84.81 89 PRO A CA 1
ATOM 688 C C . PRO A 1 89 ? -12.180 9.628 7.330 1.00 84.81 89 PRO A C 1
ATOM 690 O O . PRO A 1 89 ? -12.054 9.866 8.529 1.00 84.81 89 PRO A O 1
ATOM 693 N N . ILE A 1 90 ? -11.259 8.947 6.639 1.00 81.88 90 ILE A N 1
ATOM 694 C CA . ILE A 1 90 ? -10.062 8.368 7.264 1.00 81.88 90 ILE A CA 1
ATOM 695 C C . ILE A 1 90 ? -9.112 9.462 7.761 1.00 81.88 90 ILE A C 1
ATOM 697 O O . ILE A 1 90 ? -8.611 9.372 8.881 1.00 81.88 90 ILE A O 1
ATOM 701 N N . SER A 1 91 ? -8.878 10.523 6.985 1.00 78.31 91 SER A N 1
ATOM 702 C CA . SER A 1 91 ? -8.007 11.618 7.433 1.00 78.31 91 SER A CA 1
ATOM 703 C C . SER A 1 91 ? -8.559 12.339 8.669 1.00 78.31 91 SER A C 1
ATOM 705 O O . SER A 1 91 ? -7.788 12.682 9.571 1.00 78.31 91 SER A O 1
ATOM 707 N N . ILE A 1 92 ? -9.887 12.498 8.749 1.00 81.81 92 ILE A N 1
ATOM 708 C CA . ILE A 1 92 ? -10.586 13.037 9.923 1.00 81.81 92 ILE A CA 1
ATOM 709 C C . ILE A 1 92 ? -10.431 12.092 11.122 1.00 81.81 92 ILE A C 1
ATOM 711 O O . ILE A 1 92 ? -10.039 12.539 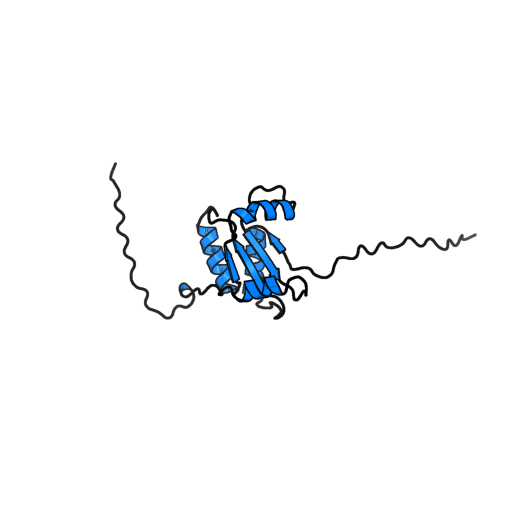12.201 1.00 81.81 92 ILE A O 1
ATOM 715 N N . ALA A 1 93 ? -10.688 10.793 10.938 1.00 81.62 93 ALA A N 1
ATOM 716 C CA . ALA A 1 93 ? -10.609 9.791 12.003 1.00 81.62 93 ALA A CA 1
ATOM 717 C C . ALA A 1 93 ? -9.205 9.700 12.619 1.00 81.62 93 ALA A C 1
ATOM 719 O O . ALA A 1 93 ? -9.057 9.621 13.837 1.00 81.62 93 ALA A O 1
ATOM 720 N N . LEU A 1 94 ? -8.163 9.803 11.791 1.00 77.12 94 LEU A N 1
ATOM 721 C CA . LEU A 1 94 ? -6.766 9.760 12.227 1.00 77.12 94 LEU A CA 1
ATOM 722 C C . LEU A 1 94 ? -6.285 11.070 12.875 1.00 77.12 94 LEU A C 1
ATOM 724 O O . LEU A 1 94 ? -5.106 11.181 13.212 1.00 77.12 94 LEU A O 1
ATOM 728 N N . ARG A 1 95 ? -7.175 12.067 13.032 1.00 66.38 95 ARG A N 1
ATOM 729 C CA . ARG A 1 95 ? -6.917 13.397 13.62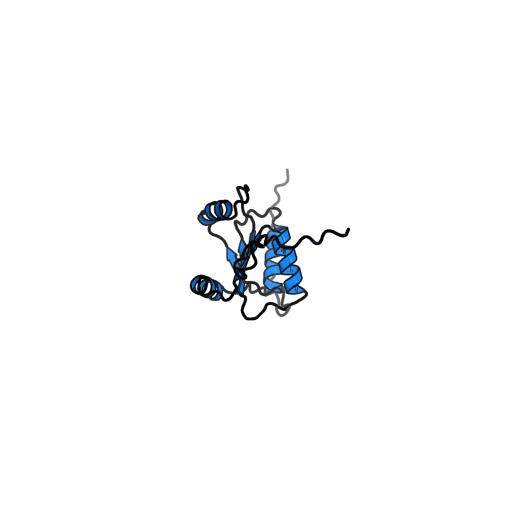0 1.00 66.38 95 ARG A CA 1
ATOM 730 C C . ARG A 1 95 ? -5.659 14.075 13.075 1.00 66.38 95 ARG A C 1
ATOM 732 O O . ARG A 1 95 ? -5.015 14.863 13.761 1.00 66.38 95 ARG A O 1
ATOM 739 N N . ARG A 1 96 ? -5.280 13.767 11.833 1.00 63.41 96 ARG A N 1
ATOM 740 C CA . ARG A 1 96 ? -3.940 14.080 11.326 1.00 63.41 96 ARG A CA 1
ATOM 741 C C . ARG A 1 96 ? -3.796 15.486 10.749 1.00 63.41 96 ARG A C 1
ATOM 743 O O . ARG A 1 96 ? -2.740 15.793 10.205 1.00 63.41 96 ARG A O 1
ATOM 750 N N . GLY A 1 97 ? -4.835 16.326 10.827 1.00 55.66 97 GLY A N 1
ATOM 751 C CA . GLY A 1 97 ? -4.840 17.719 10.345 1.00 55.66 97 GLY A CA 1
ATOM 752 C C . GLY A 1 97 ? -4.489 17.899 8.859 1.00 55.66 97 GLY A C 1
ATOM 753 O O . GLY A 1 97 ? -4.436 19.018 8.366 1.00 55.66 97 GLY A O 1
ATOM 754 N N . THR A 1 98 ? -4.237 16.806 8.139 1.00 57.84 98 THR A N 1
ATOM 755 C CA . THR A 1 98 ? -3.736 16.774 6.772 1.00 57.84 98 THR A CA 1
ATOM 756 C C . THR A 1 98 ? -4.876 16.369 5.861 1.00 57.84 98 THR A C 1
ATOM 758 O O . THR A 1 98 ? -5.555 15.366 6.070 1.00 57.84 98 THR A O 1
ATOM 761 N N . THR A 1 99 ? -5.097 17.182 4.836 1.00 58.12 99 THR A N 1
ATOM 762 C CA . THR A 1 99 ? -6.204 17.035 3.888 1.00 58.12 99 THR A CA 1
ATOM 763 C C . THR A 1 99 ? -6.039 15.831 2.963 1.00 58.12 99 THR A C 1
ATOM 765 O O . THR A 1 99 ? -7.017 15.410 2.349 1.00 58.12 99 THR A O 1
ATOM 768 N N . GLN A 1 100 ? -4.836 15.252 2.872 1.00 67.69 100 GLN A N 1
ATOM 769 C CA . GLN A 1 100 ? -4.523 14.167 1.946 1.00 67.69 100 GLN A CA 1
ATOM 770 C C . GLN A 1 100 ? -3.695 13.070 2.625 1.00 67.69 100 GLN A C 1
ATOM 772 O O . GLN A 1 100 ? -2.501 13.223 2.880 1.00 67.69 100 GLN A O 1
ATOM 777 N N . LEU A 1 101 ? -4.335 11.931 2.899 1.00 73.06 101 LEU A N 1
ATOM 778 C CA . LEU A 1 101 ? -3.634 10.677 3.179 1.00 73.06 101 LEU A CA 1
ATOM 779 C C . LEU A 1 101 ? -3.035 10.183 1.856 1.00 73.06 101 LEU A C 1
ATOM 781 O O . LEU A 1 101 ? -3.785 10.095 0.893 1.00 73.06 101 LEU A O 1
ATOM 785 N N . SER A 1 102 ? -1.742 9.872 1.782 1.00 78.69 102 SER A N 1
ATOM 786 C CA . SER A 1 102 ? -1.136 9.285 0.570 1.00 78.69 102 SER A CA 1
ATOM 787 C C . SER A 1 102 ? -1.076 7.761 0.639 1.00 78.69 102 SER A C 1
ATOM 789 O O . SER A 1 102 ? -1.365 7.064 -0.331 1.00 78.69 102 SER A O 1
ATOM 791 N N . MET A 1 103 ? -0.721 7.228 1.808 1.00 85.25 103 MET A N 1
ATOM 792 C CA . MET A 1 103 ? -0.544 5.798 2.010 1.00 85.25 103 MET A CA 1
ATOM 793 C C . MET A 1 103 ? -0.714 5.406 3.467 1.00 85.25 103 MET A C 1
ATOM 795 O O . MET A 1 103 ? -0.375 6.177 4.371 1.00 85.25 103 MET A O 1
ATOM 799 N N . MET A 1 104 ? -1.179 4.183 3.675 1.00 88.00 104 MET A N 1
ATOM 800 C CA . MET A 1 104 ? -1.338 3.569 4.979 1.00 88.00 104 MET A CA 1
ATOM 801 C C . MET A 1 104 ? -0.986 2.086 4.895 1.00 88.00 104 MET A C 1
ATOM 803 O O . MET A 1 104 ? -1.354 1.428 3.932 1.00 88.00 104 MET A O 1
ATOM 807 N N . LEU A 1 105 ? -0.293 1.557 5.893 1.00 87.88 105 LEU A N 1
ATOM 808 C CA . LEU A 1 105 ? -0.101 0.125 6.106 1.00 87.88 105 LEU A CA 1
ATOM 809 C C . LEU A 1 105 ? -0.797 -0.233 7.417 1.00 87.88 105 LEU A C 1
ATOM 811 O O . LEU A 1 105 ? -0.580 0.433 8.431 1.00 87.88 105 LEU A O 1
ATOM 815 N N . VAL A 1 106 ? -1.629 -1.267 7.369 1.00 87.50 106 VAL A N 1
ATOM 816 C CA . VAL A 1 106 ? -2.355 -1.802 8.519 1.00 87.50 106 VAL A CA 1
ATOM 817 C C . VAL A 1 106 ? -1.955 -3.254 8.700 1.00 87.50 106 VAL A C 1
ATOM 819 O O . VAL A 1 106 ? -2.046 -4.047 7.765 1.00 87.50 106 VAL A O 1
ATOM 822 N N . GLU A 1 107 ? -1.527 -3.603 9.906 1.00 86.19 107 GLU A N 1
ATOM 823 C CA . GLU A 1 107 ? -1.288 -4.988 10.302 1.00 86.19 107 GLU A CA 1
ATOM 824 C C . GLU A 1 107 ? -2.477 -5.463 11.123 1.00 86.19 107 GLU A C 1
ATOM 826 O O . GLU A 1 107 ? -2.604 -5.140 12.303 1.00 86.19 107 GLU A O 1
ATOM 831 N N . LEU A 1 108 ? -3.386 -6.196 10.485 1.00 81.25 108 LEU A N 1
ATOM 832 C CA . LEU A 1 108 ? -4.596 -6.674 11.142 1.00 81.25 108 LEU A CA 1
ATOM 833 C C . LEU A 1 108 ? -4.241 -7.803 12.103 1.00 81.25 108 LEU A C 1
ATOM 835 O O . LEU A 1 108 ? -3.803 -8.862 11.662 1.00 81.25 108 LEU A O 1
ATOM 839 N N . ALA A 1 109 ? -4.408 -7.554 13.402 1.00 76.56 109 ALA A N 1
ATOM 840 C CA . ALA A 1 109 ? -4.275 -8.565 14.444 1.00 76.56 109 ALA A CA 1
ATOM 841 C C . ALA A 1 109 ? -5.510 -9.477 14.482 1.00 76.56 109 ALA A C 1
ATOM 843 O O . ALA A 1 109 ? -6.585 -9.113 13.994 1.00 76.56 109 ALA A O 1
ATOM 844 N N . CYS A 1 110 ? -5.371 -10.646 15.107 1.00 67.12 110 CYS A N 1
ATOM 845 C CA . CYS A 1 110 ? -6.469 -11.578 15.351 1.00 67.12 110 CYS A CA 1
ATOM 846 C C . CYS A 1 110 ? -7.394 -11.053 16.470 1.00 67.12 110 CYS A C 1
ATOM 848 O O . CYS A 1 110 ? -7.410 -11.560 17.586 1.00 67.12 110 CYS A O 1
ATOM 850 N N . SER A 1 111 ? -8.125 -9.975 16.179 1.00 70.44 111 SER A N 1
ATOM 851 C CA . SER A 1 111 ? -9.184 -9.428 17.031 1.00 70.44 111 SER A CA 1
ATOM 852 C C . SER A 1 111 ? -10.546 -9.869 16.507 1.00 70.44 111 SER A C 1
ATOM 854 O O . SER A 1 111 ? -10.788 -9.830 15.298 1.00 70.44 111 SER A O 1
ATOM 856 N N . SER A 1 112 ? -11.451 -10.237 17.417 1.00 71.69 112 SER A N 1
ATOM 857 C CA . SER A 1 112 ? -12.837 -10.606 17.103 1.00 71.69 112 SER A CA 1
ATOM 858 C C . SER A 1 112 ? -13.609 -9.488 16.389 1.00 71.69 112 SER A C 1
ATOM 860 O O . SER A 1 112 ? -14.493 -9.775 15.586 1.00 71.69 112 SER A O 1
ATOM 862 N N . GLU A 1 113 ? -13.259 -8.222 16.625 1.00 77.69 113 GLU A N 1
ATOM 863 C CA . GLU A 1 113 ? -13.938 -7.062 16.031 1.00 77.69 113 GLU A CA 1
ATOM 864 C C . GLU A 1 113 ? -13.592 -6.860 14.549 1.00 77.69 113 GLU A C 1
ATOM 866 O O . GLU A 1 113 ? -14.381 -6.296 13.791 1.00 77.69 113 GLU A O 1
ATOM 871 N N . LEU A 1 114 ? -12.418 -7.332 14.120 1.00 76.94 114 LEU A N 1
ATOM 872 C CA . LEU A 1 114 ? -11.889 -7.117 12.771 1.00 76.94 114 LEU A CA 1
ATOM 873 C C . LEU A 1 114 ? -11.959 -8.368 11.891 1.00 76.94 114 LEU A C 1
ATOM 875 O O . LEU A 1 114 ? -11.430 -8.347 10.783 1.00 76.94 114 LEU A O 1
ATOM 879 N N . VAL A 1 115 ? -12.618 -9.441 12.343 1.00 78.94 115 VAL A N 1
ATOM 880 C CA . VAL A 1 115 ? -12.677 -10.728 11.624 1.00 78.94 115 VAL A CA 1
ATOM 881 C C . VAL A 1 115 ? -13.229 -10.563 10.210 1.00 78.94 115 VAL A C 1
ATOM 883 O O . VAL A 1 115 ? -12.597 -11.019 9.261 1.00 78.94 115 VAL A O 1
ATOM 886 N N . ASN A 1 116 ? -14.346 -9.850 10.049 1.00 84.31 116 ASN A N 1
ATOM 887 C CA . ASN A 1 116 ? -14.955 -9.637 8.731 1.00 84.31 116 ASN A CA 1
ATOM 888 C C . ASN A 1 116 ? -14.022 -8.839 7.808 1.00 84.31 116 ASN A C 1
ATOM 890 O O . ASN A 1 116 ? -13.781 -9.227 6.671 1.00 84.31 116 ASN A O 1
ATOM 894 N N . PHE A 1 117 ? -13.424 -7.764 8.329 1.00 82.88 117 PHE A N 1
ATOM 895 C CA . PHE A 1 117 ? -12.493 -6.939 7.561 1.00 82.88 117 PHE A CA 1
ATOM 896 C C . PHE A 1 117 ? -11.228 -7.710 7.170 1.00 82.88 117 PHE A C 1
ATOM 898 O O . PHE A 1 117 ? -10.725 -7.576 6.057 1.00 82.88 117 PHE A O 1
ATOM 905 N N . ARG A 1 118 ? -10.719 -8.553 8.073 1.00 83.62 118 ARG A N 1
ATOM 906 C CA . ARG A 1 118 ? -9.603 -9.453 7.796 1.00 83.62 118 ARG A CA 1
ATOM 907 C C . ARG A 1 118 ? -9.966 -10.442 6.696 1.00 83.62 118 ARG A C 1
ATOM 909 O O . ARG A 1 118 ? -9.158 -10.617 5.793 1.00 83.62 118 ARG A O 1
ATOM 916 N N . GLN A 1 119 ? -11.152 -11.042 6.745 1.00 84.94 119 GLN A N 1
ATOM 917 C CA . GLN A 1 119 ? -11.614 -11.980 5.726 1.00 84.94 119 GLN A CA 1
ATOM 918 C C . GLN A 1 119 ? -11.712 -11.308 4.346 1.00 84.94 119 GLN A C 1
ATOM 920 O O . GLN A 1 119 ? -11.202 -11.848 3.366 1.00 84.94 119 GLN A O 1
ATOM 925 N N . ASP A 1 120 ? -12.258 -10.091 4.278 1.00 87.69 120 ASP A N 1
ATOM 926 C CA . ASP A 1 120 ? -12.309 -9.305 3.038 1.00 87.69 120 ASP A CA 1
ATOM 927 C C . ASP A 1 120 ? -10.901 -9.020 2.491 1.00 87.69 120 ASP A C 1
ATOM 929 O O . ASP A 1 120 ? -10.628 -9.176 1.298 1.00 87.69 120 ASP A O 1
ATOM 933 N N . VAL A 1 121 ? -9.967 -8.645 3.372 1.00 86.69 121 VAL A N 1
ATOM 934 C CA . VAL A 1 121 ? -8.560 -8.434 3.013 1.00 86.69 121 VAL A CA 1
ATOM 935 C C . VAL A 1 121 ? -7.900 -9.748 2.590 1.00 86.69 121 VAL A C 1
ATOM 937 O O . VAL A 1 121 ? -7.107 -9.760 1.650 1.00 86.69 121 VAL A O 1
ATOM 940 N N . GLU A 1 122 ? -8.227 -10.879 3.210 1.00 86.38 122 GLU A N 1
ATOM 941 C CA . GLU A 1 122 ? -7.738 -12.208 2.836 1.00 86.38 122 GLU A CA 1
ATOM 942 C C . GLU A 1 122 ? -8.175 -12.616 1.418 1.00 86.38 122 GLU A C 1
ATOM 944 O O . GLU A 1 122 ? -7.385 -13.252 0.716 1.00 86.38 122 GLU A O 1
ATOM 949 N N . CYS A 1 123 ? -9.326 -12.140 0.938 1.00 87.00 123 CYS A N 1
ATOM 950 C CA . CYS A 1 123 ? -9.768 -12.327 -0.447 1.00 87.00 123 CYS A CA 1
ATOM 951 C C . CYS A 1 123 ? -8.991 -11.485 -1.476 1.00 87.00 123 CYS A C 1
ATOM 953 O O . CYS A 1 123 ? -8.998 -11.814 -2.664 1.00 87.00 123 CYS A O 1
ATOM 955 N N . VAL A 1 124 ? -8.304 -10.414 -1.060 1.00 87.19 124 VAL A N 1
ATOM 956 C CA . VAL A 1 124 ? -7.505 -9.585 -1.978 1.00 87.19 124 VAL A CA 1
ATOM 957 C C . VAL A 1 124 ? -6.286 -10.377 -2.465 1.00 87.19 124 VAL A C 1
ATOM 959 O O . VAL A 1 124 ? -5.524 -10.885 -1.634 1.00 87.19 124 VAL A O 1
ATOM 962 N N . PRO A 1 125 ? -6.043 -10.469 -3.783 1.00 83.00 125 PRO A N 1
ATOM 963 C CA . PRO A 1 125 ? -4.867 -11.154 -4.295 1.00 83.00 125 PRO A CA 1
ATOM 964 C C . PRO A 1 125 ? -3.586 -10.440 -3.855 1.00 83.00 125 PRO A C 1
ATOM 966 O O . PRO A 1 125 ? -3.504 -9.210 -3.829 1.00 83.00 125 PRO A O 1
ATOM 969 N N . SER A 1 126 ? -2.562 -11.221 -3.524 1.00 80.25 126 SER A N 1
ATOM 970 C CA . SER A 1 126 ? -1.217 -10.685 -3.319 1.00 80.25 126 SER A CA 1
ATOM 971 C C . SER A 1 126 ? -0.673 -10.094 -4.621 1.00 80.25 126 SER A C 1
ATOM 973 O O . SER A 1 126 ? -1.064 -10.504 -5.715 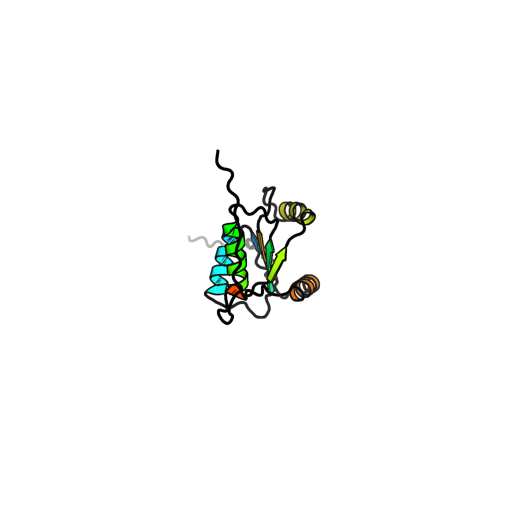1.00 80.25 126 SER A O 1
ATOM 975 N N . VAL A 1 127 ? 0.250 -9.137 -4.510 1.00 82.56 127 VAL A N 1
ATOM 976 C CA . VAL A 1 127 ? 0.905 -8.547 -5.684 1.00 82.56 127 VAL A CA 1
ATOM 977 C C . VAL A 1 127 ? 1.761 -9.611 -6.376 1.00 82.56 127 VAL A C 1
ATOM 979 O O . VAL A 1 127 ? 2.780 -10.040 -5.837 1.00 82.56 127 VAL A O 1
ATOM 982 N N . ASP A 1 128 ? 1.346 -10.026 -7.573 1.00 76.75 128 ASP A N 1
ATOM 983 C CA . ASP A 1 128 ? 2.112 -10.922 -8.442 1.00 76.75 128 ASP A CA 1
ATOM 984 C C . ASP A 1 128 ? 3.106 -10.106 -9.282 1.00 76.75 128 ASP A C 1
ATOM 986 O O . ASP A 1 128 ? 2.743 -9.461 -10.269 1.00 76.75 128 ASP A O 1
ATOM 990 N N . ALA A 1 129 ? 4.368 -10.091 -8.854 1.00 80.25 129 ALA A N 1
ATOM 991 C CA . ALA A 1 129 ? 5.438 -9.336 -9.499 1.00 80.25 129 ALA A CA 1
ATOM 992 C C . ALA A 1 129 ? 6.329 -10.234 -10.362 1.00 80.25 129 ALA A C 1
ATOM 994 O O . ALA A 1 129 ? 7.500 -10.460 -10.052 1.00 80.25 129 ALA A O 1
ATOM 995 N N . LYS A 1 130 ? 5.784 -10.720 -11.481 1.00 78.19 130 LYS A N 1
ATOM 996 C CA . LYS A 1 130 ? 6.502 -11.605 -12.419 1.00 78.19 130 LYS A CA 1
ATOM 997 C C . LYS A 1 130 ? 7.809 -11.015 -12.955 1.00 78.19 130 LYS A C 1
ATOM 999 O O . LYS A 1 130 ? 8.740 -11.764 -13.226 1.00 78.19 130 LYS A O 1
ATOM 1004 N N . TRP A 1 131 ? 7.908 -9.685 -13.039 1.00 77.62 131 TRP A N 1
ATOM 1005 C CA . TRP A 1 131 ? 9.129 -8.979 -13.451 1.00 77.62 131 TRP A CA 1
ATOM 1006 C C . TRP A 1 131 ? 10.300 -9.148 -12.463 1.00 77.62 131 TRP A C 1
ATOM 1008 O O . TRP A 1 131 ? 11.442 -8.870 -12.816 1.00 77.62 131 TRP A O 1
ATOM 1018 N N . LEU A 1 132 ? 10.042 -9.594 -11.226 1.00 77.44 132 LEU A N 1
ATOM 1019 C CA . LEU A 1 132 ? 11.085 -9.939 -10.253 1.00 77.44 132 LEU A CA 1
ATOM 1020 C C . LEU A 1 132 ? 11.595 -11.376 -10.435 1.00 77.44 132 LEU A C 1
ATOM 1022 O O . LEU A 1 132 ? 12.741 -11.669 -10.099 1.00 77.44 132 LEU A O 1
ATOM 1026 N N . SER A 1 133 ? 10.770 -12.276 -10.975 1.00 71.19 133 SER A N 1
ATOM 1027 C CA . SER A 1 133 ? 11.136 -13.664 -11.259 1.00 71.19 133 SER A CA 1
ATOM 1028 C C . SER A 1 133 ? 11.633 -13.793 -12.703 1.00 71.19 133 SER A C 1
ATOM 1030 O O . SER A 1 133 ? 10.853 -14.059 -13.614 1.00 71.19 133 SER A O 1
ATOM 1032 N N . GLN A 1 134 ? 12.934 -13.603 -12.927 1.00 64.69 134 GLN A N 1
ATOM 1033 C CA . GLN A 1 134 ? 13.584 -13.727 -14.243 1.00 64.69 134 GLN A CA 1
ATOM 1034 C C . GLN A 1 134 ? 13.551 -15.167 -14.794 1.00 64.69 134 GLN A C 1
ATOM 1036 O O . GLN A 1 134 ? 14.548 -15.882 -14.761 1.00 64.69 134 GLN A O 1
ATOM 1041 N N . SER A 1 135 ? 12.411 -15.619 -15.314 1.00 59.28 135 SER A N 1
ATOM 1042 C CA . SER A 1 135 ? 12.305 -16.943 -15.952 1.00 59.28 135 SER A CA 1
ATOM 1043 C C . SER A 1 135 ? 11.465 -16.950 -17.232 1.00 59.28 135 SER A C 1
ATOM 1045 O O . SER A 1 135 ? 10.900 -17.975 -17.603 1.00 59.28 135 SER A O 1
ATOM 1047 N N . GLY A 1 136 ? 11.405 -15.822 -17.949 1.00 60.22 136 GLY A N 1
ATOM 1048 C CA . GLY A 1 136 ? 10.718 -15.739 -19.238 1.00 60.22 136 GLY A CA 1
ATOM 1049 C C . GLY A 1 136 ? 11.354 -14.738 -20.199 1.00 60.22 136 GLY A C 1
ATOM 1050 O O . GLY A 1 136 ? 11.871 -13.706 -19.782 1.00 60.22 136 GLY A O 1
ATOM 1051 N N . TYR A 1 137 ? 11.301 -15.055 -21.494 1.00 59.34 137 TYR A N 1
ATOM 1052 C CA . TYR A 1 137 ? 11.552 -14.097 -22.569 1.00 59.34 137 TYR A CA 1
ATOM 1053 C C . TYR A 1 137 ? 10.410 -13.074 -22.584 1.00 59.34 137 TYR A C 1
ATOM 1055 O O . TYR A 1 137 ? 9.259 -13.443 -22.821 1.00 59.34 137 TYR A O 1
ATOM 1063 N N . GLU A 1 138 ? 10.706 -11.801 -22.328 1.00 69.00 138 GLU A N 1
ATOM 1064 C CA . GLU A 1 138 ? 9.721 -10.731 -22.495 1.00 69.00 138 GLU A CA 1
ATOM 1065 C C . GLU A 1 138 ? 9.630 -10.309 -23.967 1.00 69.00 138 GLU A C 1
ATOM 1067 O O . GLU A 1 138 ? 10.632 -10.234 -24.681 1.00 69.00 138 GLU A O 1
ATOM 1072 N N . GLN A 1 139 ? 8.412 -10.038 -24.440 1.00 71.88 139 GLN A N 1
ATOM 1073 C CA . GLN A 1 139 ? 8.196 -9.469 -25.768 1.00 71.88 139 GLN A CA 1
ATOM 1074 C C . GLN A 1 139 ? 8.758 -8.043 -25.820 1.00 71.88 139 GLN A C 1
ATOM 1076 O O . GLN A 1 139 ? 8.555 -7.246 -24.903 1.00 71.88 139 GLN A O 1
ATOM 1081 N N . PHE A 1 140 ? 9.443 -7.700 -26.912 1.00 75.12 140 PHE A N 1
ATOM 1082 C CA . PHE A 1 140 ? 9.964 -6.351 -27.112 1.00 75.12 140 PHE A CA 1
ATOM 1083 C C . PHE A 1 140 ? 8.817 -5.349 -27.287 1.00 75.12 140 PHE A C 1
ATOM 1085 O O . PHE A 1 140 ? 8.071 -5.401 -28.262 1.00 75.12 140 PHE A O 1
ATOM 1092 N N . ASN A 1 141 ? 8.708 -4.398 -26.359 1.00 79.75 141 ASN A N 1
ATOM 1093 C CA . ASN A 1 141 ? 7.784 -3.273 -26.468 1.00 79.75 141 ASN A CA 1
ATOM 1094 C C . ASN A 1 141 ? 8.465 -2.101 -27.193 1.00 79.75 141 ASN A C 1
ATOM 1096 O O . ASN A 1 141 ? 9.166 -1.298 -26.577 1.00 79.75 141 ASN A O 1
ATOM 1100 N N . THR A 1 142 ? 8.261 -1.982 -28.508 1.00 83.81 142 THR A N 1
ATOM 1101 C CA . THR A 1 142 ? 8.753 -0.835 -29.289 1.00 83.81 142 THR A CA 1
ATOM 1102 C C . THR A 1 142 ? 7.740 0.308 -29.254 1.00 83.81 142 THR A C 1
ATOM 1104 O O . THR A 1 142 ? 6.625 0.181 -29.756 1.00 83.81 142 THR A O 1
ATOM 1107 N N . LYS A 1 143 ? 8.134 1.457 -28.692 1.00 86.25 143 LYS A N 1
ATOM 1108 C CA . LYS A 1 143 ? 7.325 2.683 -28.695 1.00 86.25 143 LYS A CA 1
ATOM 1109 C C . LYS A 1 143 ? 7.929 3.707 -29.655 1.00 86.25 143 LYS A C 1
ATOM 1111 O O . LYS A 1 143 ? 9.052 4.155 -29.447 1.00 86.25 143 LYS A O 1
ATOM 1116 N N . VAL A 1 144 ? 7.178 4.102 -30.682 1.00 87.31 144 VAL A N 1
ATOM 1117 C CA . VAL A 1 144 ? 7.568 5.196 -31.586 1.00 87.31 144 VAL A CA 1
ATOM 1118 C C . VAL A 1 144 ? 7.193 6.524 -30.931 1.00 87.31 144 VAL A C 1
ATOM 1120 O O . VAL A 1 144 ? 6.023 6.769 -30.638 1.00 87.31 144 VAL A O 1
ATOM 1123 N N . ILE A 1 145 ? 8.186 7.374 -30.672 1.00 88.62 145 ILE A N 1
ATOM 1124 C CA . ILE A 1 145 ? 7.978 8.720 -30.129 1.00 88.62 145 ILE A CA 1
ATOM 1125 C C . ILE A 1 145 ? 8.137 9.710 -31.281 1.00 88.62 145 ILE A C 1
ATOM 1127 O O . ILE A 1 145 ? 9.219 9.844 -31.842 1.00 88.62 145 ILE A O 1
ATOM 1131 N N . ILE A 1 146 ? 7.054 10.403 -31.636 1.00 86.50 146 ILE A N 1
ATOM 1132 C CA . ILE A 1 146 ? 7.077 11.454 -32.656 1.00 86.50 146 ILE A CA 1
ATOM 1133 C C . ILE A 1 146 ? 7.397 12.775 -31.955 1.00 86.50 146 ILE A C 1
ATOM 1135 O O . ILE A 1 146 ? 6.539 13.350 -31.285 1.00 86.50 146 ILE A O 1
ATOM 1139 N N . SER A 1 147 ? 8.627 13.263 -32.090 1.00 83.50 147 SER A N 1
ATOM 1140 C CA . SER A 1 147 ? 8.995 14.614 -31.660 1.00 83.50 147 SER A CA 1
ATOM 1141 C C . SER A 1 147 ? 8.682 15.612 -32.774 1.00 83.50 147 SER A C 1
ATOM 1143 O O . SER A 1 147 ? 9.204 15.480 -33.879 1.00 83.50 147 SER A O 1
ATOM 1145 N N . LYS A 1 148 ? 7.859 16.628 -32.495 1.00 75.50 148 LYS A N 1
ATOM 1146 C CA . LYS A 1 148 ? 7.739 17.791 -33.384 1.00 75.50 148 LYS A CA 1
ATOM 1147 C C . LYS A 1 148 ? 9.011 18.632 -33.244 1.00 75.50 148 LYS A C 1
ATOM 1149 O O . LYS A 1 148 ? 9.288 19.112 -32.149 1.00 75.50 148 LYS A O 1
ATOM 1154 N N . SER A 1 149 ? 9.775 18.781 -34.322 1.00 74.25 149 SER A N 1
ATOM 1155 C CA . SER A 1 149 ? 10.861 19.760 -34.412 1.00 74.25 149 SER A CA 1
ATOM 1156 C C . SER A 1 149 ? 10.261 21.167 -34.362 1.00 74.25 149 SER A C 1
ATOM 1158 O O . SER A 1 149 ? 9.396 21.478 -35.185 1.00 74.25 149 SER A O 1
ATOM 1160 N N . GLN A 1 150 ? 10.670 21.964 -33.372 1.00 59.28 150 GLN A N 1
ATOM 1161 C CA . GLN A 1 150 ? 10.472 23.417 -33.368 1.00 59.28 150 GLN A CA 1
ATOM 1162 C C . GLN A 1 150 ? 11.533 24.085 -34.236 1.00 59.28 150 GLN A C 1
ATOM 1164 O O . GLN A 1 150 ? 12.676 23.574 -34.235 1.00 59.28 150 GLN A O 1
#

Sequence (150 aa):
MRYRRQSGNLATSSTLVPPECSLLHIGINSVTKRLESMIRNPTVPNDHVPVVFICKRDVLPQQIGLHILTMTALARVKLVQLPAEAQKPISIALRRGTTQLSMMLVELACSSELVNFRQDVECVPSVDAKWLSQSGYEQFNTKVIISKSQ

InterPro domains:
  IPR013241 RNase P, subunit Pop3 [PF08228] (23-133)
  IPR013241 RNase P, subunit Pop3 [PTHR28272] (4-147)

pLDDT: mean 73.9, std 17.54, range [30.27, 92.5]

Organism: NCBI:txid101127